Protein AF-A0A7X1WEK2-F1 (afdb_monomer_lite)

Foldseek 3Di:
DDADVVKGKDKDKDKDWDLDCVVVLVVLLVPDDPVRPPDPVSVVCSVVVVVVSNQQSDPQAPDQDPDPDRGRHGDIDIDMDMDIDIDDDVPPDVVVDDRVRVSVVVVVVVCVVCVVVVHDDDDD

Structure (mmCIF, N/CA/C/O backbone):
data_AF-A0A7X1WEK2-F1
#
_entry.id   AF-A0A7X1WEK2-F1
#
loop_
_atom_site.group_PDB
_atom_site.id
_atom_site.type_symbol
_atom_site.label_atom_id
_atom_site.label_alt_id
_atom_site.label_comp_id
_atom_site.label_asym_id
_atom_site.label_entity_id
_atom_site.label_seq_id
_atom_site.pdbx_PDB_ins_code
_atom_site.Cartn_x
_atom_site.Cartn_y
_atom_site.Cartn_z
_atom_site.occupancy
_atom_site.B_iso_or_equiv
_atom_site.auth_seq_id
_atom_site.auth_comp_id
_atom_site.auth_asym_id
_atom_site.auth_atom_id
_atom_site.pdbx_PDB_model_num
ATOM 1 N N . PHE A 1 1 ? 10.589 14.048 -21.863 1.00 58.44 1 PHE A N 1
ATOM 2 C CA . PHE A 1 1 ? 10.679 12.628 -21.475 1.00 58.44 1 PHE A CA 1
ATOM 3 C C . PHE A 1 1 ? 11.108 11.906 -22.732 1.00 58.44 1 PHE A C 1
ATOM 5 O O . PHE A 1 1 ? 10.508 12.181 -23.760 1.00 58.44 1 PHE A O 1
ATOM 12 N N . ASP A 1 2 ? 12.174 11.111 -22.675 1.00 57.75 2 ASP A N 1
ATOM 13 C CA . ASP A 1 2 ? 12.677 10.414 -23.862 1.00 57.75 2 ASP A CA 1
ATOM 14 C C . ASP A 1 2 ? 12.084 9.008 -23.852 1.00 57.75 2 ASP A C 1
ATOM 16 O O . ASP A 1 2 ? 12.453 8.187 -23.008 1.00 57.75 2 ASP A O 1
ATOM 20 N N . GLU A 1 3 ? 11.140 8.758 -24.750 1.00 57.56 3 GLU A N 1
ATOM 21 C CA . GLU A 1 3 ? 10.551 7.438 -24.948 1.00 57.56 3 GLU A CA 1
ATOM 22 C C . GLU A 1 3 ? 11.585 6.536 -25.647 1.00 57.56 3 GLU A C 1
ATOM 24 O O . GLU A 1 3 ? 12.303 6.965 -26.553 1.00 57.56 3 GLU A O 1
ATOM 29 N N . LEU A 1 4 ? 11.780 5.327 -25.119 1.00 65.75 4 LEU A N 1
ATOM 30 C CA . LEU A 1 4 ? 12.801 4.381 -25.570 1.00 65.75 4 LEU A CA 1
ATOM 31 C C . LEU A 1 4 ? 12.104 3.119 -26.070 1.00 65.75 4 LEU A C 1
ATOM 33 O O . LEU A 1 4 ? 11.890 2.199 -25.282 1.00 65.75 4 LEU A O 1
ATOM 37 N N . ASP A 1 5 ? 11.784 3.088 -27.360 1.00 67.50 5 ASP A N 1
ATOM 38 C CA . ASP A 1 5 ? 10.946 2.045 -27.969 1.00 67.50 5 ASP A CA 1
ATOM 39 C C . ASP A 1 5 ? 11.536 0.630 -27.827 1.00 67.50 5 ASP A C 1
ATOM 41 O O . ASP A 1 5 ? 10.821 -0.311 -27.490 1.00 67.50 5 ASP A O 1
ATOM 45 N N . ASP A 1 6 ? 12.858 0.475 -27.963 1.00 77.00 6 ASP A N 1
ATOM 46 C CA . ASP A 1 6 ? 13.506 -0.850 -27.939 1.00 77.00 6 ASP A CA 1
ATOM 47 C C . ASP A 1 6 ? 13.820 -1.381 -26.529 1.00 77.00 6 ASP A C 1
ATOM 49 O O . ASP A 1 6 ? 14.132 -2.560 -26.335 1.00 77.00 6 ASP A O 1
ATOM 53 N N . SER A 1 7 ? 13.846 -0.514 -25.516 1.00 81.94 7 SER A N 1
ATOM 54 C CA . SER A 1 7 ? 14.207 -0.885 -24.138 1.00 81.94 7 SER A CA 1
ATOM 55 C C . SER A 1 7 ? 13.609 0.107 -23.143 1.00 81.94 7 SER A C 1
ATOM 57 O O . SER A 1 7 ? 14.363 0.875 -22.524 1.00 81.94 7 SER A O 1
ATOM 59 N N . PRO A 1 8 ? 12.274 0.115 -22.985 1.00 87.50 8 PRO A N 1
ATOM 60 C CA . PRO A 1 8 ? 11.600 1.035 -22.087 1.00 87.50 8 PRO A CA 1
ATOM 61 C C . PRO A 1 8 ? 11.863 0.678 -20.622 1.00 87.50 8 PRO A C 1
ATOM 63 O O . PRO A 1 8 ? 12.286 -0.430 -20.275 1.00 87.50 8 PRO A O 1
ATOM 66 N N . TRP A 1 9 ? 11.586 1.635 -19.741 1.00 90.44 9 TRP A N 1
ATOM 67 C CA . TRP A 1 9 ? 11.422 1.335 -18.323 1.00 90.44 9 TRP A CA 1
ATOM 68 C C . TRP A 1 9 ? 10.131 0.550 -18.121 1.00 90.44 9 TRP A C 1
ATOM 70 O O . TRP A 1 9 ? 9.066 0.977 -18.561 1.00 90.44 9 TRP A O 1
ATOM 80 N N . VAL A 1 10 ? 10.228 -0.578 -17.427 1.00 92.62 10 VAL A N 1
ATOM 81 C CA . VAL A 1 10 ? 9.088 -1.411 -17.060 1.00 92.62 10 VAL A CA 1
ATOM 82 C C . VAL A 1 10 ? 8.810 -1.238 -15.575 1.00 92.62 10 VAL A C 1
ATOM 84 O O . VAL A 1 10 ? 9.708 -1.350 -14.737 1.00 92.62 10 VAL A O 1
ATOM 87 N N . MET A 1 11 ? 7.544 -0.980 -15.260 1.00 94.25 11 MET A N 1
ATOM 88 C CA . MET A 1 11 ? 7.008 -0.987 -13.906 1.00 94.25 11 MET A CA 1
ATOM 89 C C . MET A 1 11 ? 6.037 -2.157 -13.776 1.00 94.25 11 MET A C 1
ATOM 91 O O . MET A 1 11 ? 4.990 -2.167 -14.420 1.00 94.25 11 MET A O 1
ATOM 95 N N . GLN A 1 12 ? 6.362 -3.123 -12.921 1.00 96.31 12 GLN A N 1
ATOM 96 C CA . GLN A 1 12 ? 5.495 -4.261 -12.636 1.00 96.31 12 GLN A CA 1
ATOM 97 C C . GLN A 1 12 ? 4.936 -4.172 -11.217 1.00 96.31 12 GLN A C 1
ATOM 99 O O . GLN A 1 12 ? 5.679 -3.947 -10.261 1.00 96.31 12 GLN A O 1
ATOM 104 N N . LEU A 1 13 ? 3.623 -4.364 -11.085 1.00 96.25 13 LEU A N 1
ATOM 105 C CA . LEU A 1 13 ? 2.902 -4.304 -9.817 1.00 96.25 13 LEU A CA 1
ATOM 106 C C . LEU A 1 13 ? 2.438 -5.698 -9.397 1.00 96.25 13 LEU A C 1
ATOM 108 O O . LEU A 1 13 ? 1.851 -6.433 -10.186 1.00 96.25 13 LEU A O 1
ATOM 112 N N . TYR A 1 14 ? 2.642 -6.015 -8.124 1.00 96.44 14 TYR A N 1
ATOM 113 C CA . TYR A 1 14 ? 2.126 -7.211 -7.473 1.00 96.44 14 TYR A CA 1
ATOM 114 C C . TYR A 1 14 ? 1.231 -6.784 -6.317 1.00 96.44 14 TYR A C 1
ATOM 116 O O . TYR A 1 14 ? 1.702 -6.153 -5.371 1.00 96.44 14 TYR A O 1
ATOM 124 N N . ALA A 1 15 ? -0.052 -7.125 -6.390 1.00 95.94 15 ALA A N 1
ATOM 125 C CA . ALA A 1 15 ? -1.017 -6.878 -5.329 1.00 95.94 15 ALA A CA 1
ATOM 126 C C . ALA A 1 15 ? -1.284 -8.180 -4.572 1.00 95.94 15 ALA A C 1
ATOM 128 O O . ALA A 1 15 ? -1.757 -9.154 -5.151 1.00 95.94 15 ALA A O 1
ATOM 129 N N . GLN A 1 16 ? -0.981 -8.189 -3.279 1.00 94.31 16 GLN A N 1
ATOM 130 C CA . GLN A 1 16 ? -1.171 -9.343 -2.409 1.00 94.31 16 GLN A CA 1
ATOM 131 C C . GLN A 1 16 ? -1.959 -8.929 -1.174 1.00 94.31 16 GLN A C 1
ATOM 133 O O . GLN A 1 16 ? -1.640 -7.919 -0.551 1.00 94.31 16 GLN A O 1
ATOM 138 N N . ASP A 1 17 ? -2.952 -9.725 -0.794 1.00 92.44 17 ASP A N 1
ATOM 139 C CA . ASP A 1 17 ? -3.610 -9.555 0.496 1.00 92.44 17 ASP A CA 1
ATOM 140 C C . ASP A 1 17 ? -2.817 -10.246 1.597 1.00 92.44 17 ASP A C 1
ATOM 142 O O . ASP A 1 17 ? -2.461 -11.421 1.496 1.00 92.44 17 ASP A O 1
ATOM 146 N N . GLU A 1 18 ? -2.550 -9.499 2.661 1.00 92.88 18 GLU A N 1
ATOM 147 C CA . GLU A 1 18 ? -1.853 -9.958 3.851 1.00 92.88 18 GLU A CA 1
ATOM 148 C C . GLU A 1 18 ? -2.820 -9.923 5.044 1.00 92.88 18 GLU A C 1
ATOM 150 O O . GLU A 1 18 ? -3.593 -8.981 5.232 1.00 92.88 18 GLU A O 1
ATOM 155 N N . THR A 1 19 ? -2.774 -10.971 5.865 1.00 93.00 19 THR A N 1
ATOM 156 C CA . THR A 1 19 ? -3.490 -11.056 7.151 1.00 93.00 19 THR A CA 1
ATOM 157 C C . THR A 1 19 ? -2.608 -10.637 8.331 1.00 93.00 19 THR A C 1
ATOM 159 O O . THR A 1 19 ? -3.043 -10.718 9.479 1.00 93.00 19 THR A O 1
ATOM 162 N N . ASP A 1 20 ? -1.359 -10.232 8.074 1.00 91.88 20 ASP A N 1
ATOM 163 C CA . ASP A 1 20 ? -0.456 -9.722 9.104 1.00 91.88 20 ASP A CA 1
ATOM 164 C C . ASP A 1 20 ? -0.727 -8.240 9.378 1.00 91.88 20 ASP A C 1
ATOM 166 O O . ASP A 1 20 ? -0.479 -7.360 8.552 1.00 91.88 20 ASP A O 1
ATOM 170 N N . TRP A 1 21 ? -1.210 -7.969 10.585 1.00 94.62 21 TRP A N 1
ATOM 171 C CA . TRP A 1 21 ? -1.523 -6.627 11.058 1.00 94.62 21 TRP A CA 1
ATOM 172 C C . TRP A 1 21 ? -0.392 -5.992 11.872 1.00 94.62 21 TRP A C 1
ATOM 174 O O . TRP A 1 21 ? -0.535 -4.847 12.305 1.00 94.62 21 TRP A O 1
ATOM 184 N N . ASN A 1 22 ? 0.739 -6.676 12.078 1.00 93.06 22 ASN A N 1
ATOM 185 C CA . ASN A 1 22 ? 1.860 -6.142 12.856 1.00 93.06 22 ASN A CA 1
ATOM 186 C C . ASN A 1 22 ? 2.377 -4.789 12.335 1.00 93.06 22 ASN A C 1
ATOM 188 O O . ASN A 1 22 ? 2.556 -3.888 13.159 1.00 93.06 22 ASN A O 1
ATOM 192 N N . PRO A 1 23 ? 2.549 -4.565 11.012 1.00 91.69 23 PRO A N 1
ATOM 193 C CA . PRO A 1 23 ? 2.976 -3.259 10.508 1.00 91.69 23 PRO A CA 1
ATOM 194 C C . PRO A 1 23 ? 1.977 -2.143 10.834 1.00 91.69 23 PRO A C 1
ATOM 196 O O . PRO A 1 23 ? 2.368 -1.036 11.204 1.00 91.69 23 PRO A O 1
ATOM 199 N N . TYR A 1 24 ? 0.678 -2.441 10.739 1.00 93.00 24 TYR A N 1
ATOM 200 C CA . TYR A 1 24 ? -0.375 -1.494 11.091 1.00 93.00 24 TYR A CA 1
ATOM 201 C C . TYR A 1 24 ? -0.367 -1.191 12.595 1.00 93.00 24 TYR A C 1
ATOM 203 O O . TYR A 1 24 ? -0.387 -0.027 12.986 1.00 93.00 24 TYR A O 1
ATOM 211 N N . LEU A 1 25 ? -0.274 -2.217 13.446 1.00 95.12 25 LEU A N 1
ATOM 212 C CA . LEU A 1 25 ? -0.228 -2.048 14.900 1.00 95.12 25 LEU A CA 1
ATOM 213 C C . LEU A 1 25 ? 1.014 -1.269 15.352 1.00 95.12 25 LEU A C 1
ATOM 215 O O . LEU A 1 25 ? 0.919 -0.468 16.280 1.00 95.12 25 LEU A O 1
ATOM 219 N N . ALA A 1 26 ? 2.157 -1.449 14.686 1.00 95.19 26 ALA A N 1
ATOM 220 C CA . ALA A 1 26 ? 3.345 -0.632 14.916 1.00 95.19 26 ALA A CA 1
ATOM 221 C C . ALA A 1 26 ? 3.088 0.842 14.560 1.00 95.19 26 ALA A C 1
ATOM 223 O O . ALA A 1 26 ? 3.380 1.721 15.369 1.00 95.19 26 ALA A O 1
ATOM 224 N N . SER A 1 27 ? 2.462 1.110 13.407 1.00 94.19 27 SER A N 1
ATOM 225 C CA . SER A 1 27 ? 2.076 2.471 13.007 1.00 94.19 27 SER A CA 1
ATOM 226 C C . SER A 1 27 ? 1.063 3.103 13.967 1.00 94.19 27 SER A C 1
ATOM 228 O O . SER A 1 27 ? 1.117 4.307 14.210 1.00 94.19 27 SER A O 1
ATOM 230 N N . LEU A 1 28 ? 0.129 2.315 14.506 1.00 95.38 28 LEU A N 1
ATOM 231 C CA . LEU A 1 28 ? -0.852 2.782 15.482 1.00 95.38 28 LEU A CA 1
ATOM 232 C C . LEU A 1 28 ? -0.175 3.169 16.803 1.00 95.38 28 LEU A C 1
ATOM 234 O O . LEU A 1 28 ? -0.496 4.204 17.379 1.00 95.38 28 LEU A O 1
ATOM 238 N N . ARG A 1 29 ? 0.807 2.379 17.258 1.00 96.19 29 ARG A N 1
ATOM 239 C CA . ARG A 1 29 ? 1.620 2.709 18.439 1.00 96.19 29 ARG A CA 1
ATOM 240 C C . ARG A 1 29 ? 2.429 3.985 18.229 1.00 96.19 29 ARG A C 1
ATOM 242 O O . ARG A 1 29 ? 2.418 4.846 19.101 1.00 96.19 29 ARG A O 1
ATOM 249 N N . SER A 1 30 ? 3.081 4.137 17.074 1.00 96.12 30 SER A N 1
ATOM 250 C CA . SER A 1 30 ? 3.876 5.335 16.767 1.00 96.12 30 SER A CA 1
ATOM 251 C C . SER A 1 30 ? 3.032 6.596 16.576 1.00 96.12 30 SER A C 1
ATOM 253 O O . SER A 1 30 ? 3.558 7.699 16.662 1.00 96.12 30 SER A O 1
ATOM 255 N N . TYR A 1 31 ? 1.734 6.450 16.298 1.00 95.94 31 TYR A N 1
ATOM 256 C CA . TYR A 1 31 ? 0.807 7.575 16.170 1.00 95.94 31 TYR A CA 1
ATOM 257 C C . TYR A 1 31 ? 0.443 8.210 17.523 1.00 95.94 31 TYR A C 1
ATOM 259 O O . TYR A 1 31 ? -0.015 9.354 17.566 1.00 95.94 31 TYR A O 1
ATOM 267 N N . LEU A 1 32 ? 0.641 7.496 18.638 1.00 96.75 32 LEU A N 1
ATOM 268 C CA . LEU A 1 32 ? 0.315 8.019 19.960 1.00 96.75 32 LEU A CA 1
ATOM 269 C C . LEU A 1 32 ? 1.157 9.254 20.292 1.00 96.75 32 LEU A C 1
ATOM 271 O O . LEU A 1 32 ? 2.383 9.192 20.395 1.00 96.75 32 LEU A O 1
ATOM 275 N N . GLN A 1 33 ? 0.465 10.363 20.544 1.00 97.25 33 GLN A N 1
ATOM 276 C CA . GLN A 1 33 ? 1.066 11.591 21.054 1.00 97.25 33 GLN A CA 1
ATOM 277 C C . GLN A 1 33 ? 1.718 11.339 22.423 1.00 97.25 33 GLN A C 1
ATOM 279 O O . GLN A 1 33 ? 1.128 10.605 23.220 1.00 97.25 33 GLN A O 1
ATOM 284 N N . PRO A 1 34 ? 2.850 11.989 22.759 1.00 96.88 34 PRO A N 1
ATOM 285 C CA . PRO A 1 34 ? 3.563 11.753 24.019 1.00 96.88 34 PRO A CA 1
ATOM 286 C C . PRO A 1 34 ? 2.665 11.805 25.263 1.00 96.88 34 PRO A C 1
ATOM 288 O O . PRO A 1 34 ? 2.717 10.915 26.103 1.00 96.88 34 PRO A O 1
ATOM 291 N N . ARG A 1 35 ? 1.741 12.775 25.328 1.00 96.75 35 ARG A N 1
ATOM 292 C CA . ARG A 1 35 ? 0.781 12.936 26.441 1.00 96.75 35 ARG A CA 1
ATOM 293 C C . ARG A 1 35 ? -0.214 11.780 26.625 1.00 96.75 35 ARG A C 1
ATOM 295 O O . ARG A 1 35 ? -0.880 11.713 27.648 1.00 96.75 35 ARG A O 1
ATOM 302 N N . ALA A 1 36 ? -0.388 10.936 25.610 1.00 96.50 36 ALA A N 1
ATOM 303 C CA . ALA A 1 36 ? -1.322 9.812 25.617 1.00 96.50 36 ALA A CA 1
ATOM 304 C C . ALA A 1 36 ? -0.613 8.458 25.778 1.00 96.50 36 ALA A C 1
ATOM 306 O O . ALA A 1 36 ? -1.284 7.442 25.987 1.00 96.50 36 ALA A O 1
ATOM 307 N N . GLN A 1 37 ? 0.718 8.419 25.668 1.00 95.88 37 GLN A N 1
ATOM 308 C CA . GLN A 1 37 ? 1.506 7.199 25.842 1.00 95.88 37 GLN A CA 1
ATOM 309 C C . GLN A 1 37 ? 1.445 6.723 27.299 1.00 95.88 37 GLN A C 1
ATOM 311 O O . GLN A 1 37 ? 1.383 7.530 28.222 1.00 95.88 37 GLN A O 1
ATOM 316 N N . GLY A 1 38 ? 1.392 5.404 27.506 1.00 95.12 38 GLY A N 1
ATOM 317 C CA . GLY A 1 38 ? 1.321 4.791 28.839 1.00 95.12 38 GLY A CA 1
ATOM 318 C C . GLY A 1 38 ? 0.010 5.014 29.606 1.00 95.12 38 GLY A C 1
ATOM 319 O O . GLY A 1 38 ? -0.150 4.483 30.702 1.00 95.12 38 GLY A O 1
ATOM 320 N N . SER A 1 39 ? -0.951 5.767 29.057 1.00 97.56 39 SER A N 1
ATOM 321 C CA . SER A 1 39 ? -2.261 5.922 29.694 1.00 97.56 39 SER A CA 1
ATOM 322 C C . SER A 1 39 ? -3.038 4.602 29.691 1.00 97.56 39 SER A C 1
ATOM 324 O O . SER A 1 39 ? -2.960 3.817 28.740 1.00 97.56 39 SER A O 1
ATOM 326 N N . ALA A 1 40 ? -3.852 4.381 30.728 1.00 98.06 40 ALA A N 1
ATOM 327 C CA . ALA A 1 40 ? -4.694 3.188 30.836 1.00 98.06 40 ALA A CA 1
ATOM 328 C C . ALA A 1 40 ? -5.590 2.992 29.599 1.00 98.06 40 ALA A C 1
ATOM 330 O O . ALA A 1 40 ? -5.754 1.868 29.123 1.00 98.06 40 ALA A O 1
ATOM 331 N N . PHE A 1 41 ? -6.114 4.092 29.045 1.00 97.31 41 PHE A N 1
ATOM 332 C CA . PHE A 1 41 ? -6.907 4.072 27.820 1.00 97.31 41 PHE A CA 1
ATOM 333 C C . PHE A 1 41 ? -6.090 3.606 26.609 1.00 97.31 41 PHE A C 1
ATOM 335 O O . PHE A 1 41 ? -6.505 2.666 25.936 1.00 97.31 41 PHE A O 1
ATOM 342 N N . SER A 1 42 ? -4.930 4.216 26.340 1.00 97.69 42 SER A N 1
ATOM 343 C CA . SER A 1 42 ? -4.095 3.851 25.185 1.00 97.69 42 SER A CA 1
ATOM 344 C C . SER A 1 42 ? -3.642 2.395 25.248 1.00 97.69 42 SER A C 1
ATOM 346 O O . SER A 1 42 ? -3.726 1.675 24.254 1.00 97.69 42 SER A O 1
ATOM 348 N N . GLU A 1 43 ? -3.220 1.936 26.426 1.00 97.38 43 GLU A N 1
ATOM 349 C CA . GLU A 1 43 ? -2.807 0.550 26.635 1.00 97.38 43 GLU A CA 1
ATOM 350 C C . GLU A 1 43 ? -3.963 -0.430 26.413 1.00 97.38 43 GLU A C 1
ATOM 352 O O . GLU A 1 43 ? -3.804 -1.452 25.738 1.00 97.38 43 GLU A O 1
ATOM 357 N N . PHE A 1 44 ? -5.152 -0.120 26.939 1.00 98.06 44 PHE A N 1
ATOM 358 C CA . PHE A 1 44 ? -6.345 -0.922 26.688 1.00 98.06 44 PHE A CA 1
ATOM 359 C C . PHE A 1 44 ? -6.705 -0.949 25.201 1.00 98.06 44 PHE A C 1
ATOM 361 O O . PHE A 1 44 ? -6.886 -2.030 24.639 1.00 98.06 44 PHE A O 1
ATOM 368 N N . TYR A 1 45 ? -6.755 0.216 24.557 1.00 97.62 45 TYR A N 1
ATOM 369 C CA . TYR A 1 45 ? -7.140 0.349 23.159 1.00 97.62 45 TYR A CA 1
ATOM 370 C C . TYR A 1 45 ? -6.202 -0.438 22.239 1.00 97.62 45 TYR A C 1
ATOM 372 O O . TYR A 1 45 ? -6.669 -1.229 21.423 1.00 97.62 45 TYR A O 1
ATOM 380 N N . LEU A 1 46 ? -4.881 -0.304 22.408 1.00 97.25 46 LEU A N 1
ATOM 381 C CA . LEU A 1 46 ? -3.893 -1.042 21.614 1.00 97.25 46 LEU A CA 1
ATOM 382 C C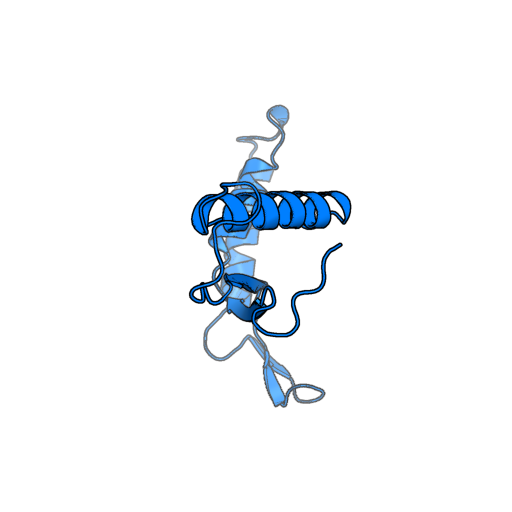 . LEU A 1 46 ? -4.050 -2.563 21.751 1.00 97.25 46 LEU A C 1
ATOM 384 O O . LEU A 1 46 ? -3.976 -3.286 20.751 1.00 97.25 46 LEU A 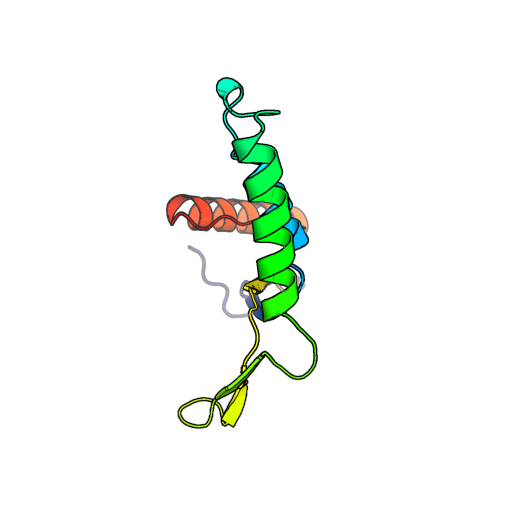O 1
ATOM 388 N N . ARG A 1 47 ? -4.279 -3.066 22.973 1.00 97.38 47 ARG A N 1
ATOM 389 C CA . ARG A 1 47 ? -4.509 -4.502 23.207 1.00 97.38 47 ARG A CA 1
ATOM 390 C C . ARG A 1 47 ? -5.818 -4.971 22.585 1.00 97.38 47 ARG A C 1
ATOM 392 O O . ARG A 1 47 ? -5.819 -5.975 21.870 1.00 97.38 47 ARG A O 1
ATOM 399 N N . PHE A 1 48 ? -6.908 -4.252 22.847 1.00 97.94 48 PHE A N 1
ATOM 400 C CA . PHE A 1 48 ? -8.241 -4.573 22.348 1.00 97.94 48 PHE A CA 1
ATOM 401 C C . PHE A 1 48 ? -8.271 -4.579 20.817 1.00 97.94 48 PHE A C 1
ATOM 403 O O . PHE A 1 48 ? -8.707 -5.554 20.208 1.00 97.94 48 PHE A O 1
ATOM 410 N N . PHE A 1 49 ? -7.720 -3.543 20.185 1.00 97.12 49 PHE A N 1
ATOM 411 C CA . PHE A 1 49 ? -7.702 -3.423 18.732 1.00 97.12 49 PHE A CA 1
ATOM 412 C C . PHE A 1 49 ? -6.824 -4.496 18.079 1.00 97.12 49 PHE A C 1
ATOM 414 O O . PHE A 1 49 ? -7.218 -5.112 17.091 1.00 97.12 49 PHE A O 1
ATOM 421 N N . GLY A 1 50 ? -5.666 -4.804 18.673 1.00 96.75 50 GLY A N 1
ATOM 422 C CA . GLY A 1 50 ? -4.830 -5.915 18.217 1.00 96.75 50 GLY A CA 1
ATOM 423 C C . GLY A 1 50 ? -5.527 -7.275 18.323 1.00 96.75 50 GLY A C 1
ATOM 424 O O . GLY A 1 50 ? -5.380 -8.110 17.431 1.00 96.75 50 GLY A O 1
ATOM 425 N N . HIS A 1 51 ? -6.303 -7.507 19.386 1.00 96.12 51 HIS A N 1
ATOM 426 C CA . HIS A 1 51 ? -7.140 -8.702 19.504 1.00 96.12 51 HIS A CA 1
ATOM 427 C C . HIS A 1 51 ? -8.219 -8.741 18.413 1.00 96.12 51 HIS A C 1
ATOM 429 O O . HIS A 1 51 ? -8.348 -9.758 17.732 1.00 96.12 51 HIS A O 1
ATOM 435 N N . HIS A 1 52 ? -8.925 -7.630 18.193 1.00 96.00 52 HIS A N 1
ATOM 436 C CA . HIS A 1 52 ? -9.955 -7.515 17.162 1.00 96.00 52 HIS A CA 1
ATOM 437 C C . HIS A 1 52 ? -9.415 -7.827 15.757 1.00 96.00 52 HIS A C 1
ATOM 439 O O . HIS A 1 52 ? -9.969 -8.684 15.070 1.00 96.00 52 HIS A O 1
ATOM 445 N N . LEU A 1 53 ? -8.294 -7.214 15.354 1.00 95.88 53 LEU A N 1
ATOM 446 C CA . LEU A 1 53 ? -7.687 -7.448 14.036 1.00 95.88 53 LEU A CA 1
ATOM 447 C C . LEU A 1 53 ? -7.285 -8.915 13.821 1.00 95.88 53 LEU A C 1
ATOM 449 O O . LEU A 1 53 ? -7.487 -9.461 12.738 1.00 95.88 53 LEU A O 1
ATOM 453 N N . ARG A 1 54 ? -6.768 -9.586 14.858 1.00 93.25 54 ARG A N 1
ATOM 454 C CA . ARG A 1 54 ? -6.470 -11.026 14.789 1.00 93.25 54 ARG A CA 1
ATOM 455 C C . ARG A 1 54 ? -7.731 -11.876 14.666 1.00 93.25 54 ARG A C 1
ATOM 457 O O . ARG A 1 54 ? -7.725 -12.846 13.914 1.00 93.25 54 ARG A O 1
ATOM 464 N N . ALA A 1 55 ? -8.799 -11.519 15.377 1.00 93.62 55 ALA A N 1
ATOM 465 C CA . ALA A 1 55 ? -10.058 -12.256 15.337 1.00 93.62 55 ALA A CA 1
ATOM 466 C C . ALA A 1 55 ? -10.696 -12.223 13.938 1.00 93.62 55 ALA A C 1
ATOM 468 O O . ALA A 1 55 ? -11.129 -13.259 13.438 1.00 93.62 55 ALA A O 1
ATOM 469 N N . VAL A 1 56 ? -10.688 -11.063 13.272 1.00 94.88 56 VAL A N 1
ATOM 470 C CA . VAL A 1 56 ? -11.265 -10.922 11.921 1.00 94.88 56 VAL A CA 1
ATOM 471 C C . VAL A 1 56 ? -10.381 -11.509 10.814 1.00 94.88 56 VAL A C 1
ATOM 473 O O . VAL A 1 56 ? -10.871 -11.748 9.714 1.00 94.88 56 VAL A O 1
ATOM 476 N N . ALA A 1 57 ? -9.096 -11.764 11.082 1.00 94.25 57 ALA A N 1
ATOM 477 C CA . ALA A 1 57 ? -8.124 -12.296 10.119 1.00 94.25 57 ALA A CA 1
ATOM 478 C C . ALA A 1 57 ? -7.926 -13.825 10.201 1.00 94.25 57 ALA A C 1
ATOM 480 O O . ALA A 1 57 ? -6.984 -14.365 9.614 1.00 94.25 57 ALA A O 1
ATOM 481 N N . LYS A 1 58 ? -8.785 -14.531 10.949 1.00 90.56 58 LYS A N 1
ATOM 482 C CA . LYS A 1 58 ? -8.673 -15.973 11.204 1.00 90.56 58 LYS A CA 1
ATOM 483 C C . LYS A 1 58 ? -8.653 -16.795 9.904 1.00 90.56 58 LYS A C 1
ATOM 485 O O . LYS A 1 58 ? -9.344 -16.488 8.930 1.00 90.56 58 LYS A O 1
ATOM 490 N N . GLN A 1 59 ? -7.866 -17.874 9.899 1.00 87.94 59 GLN A N 1
ATOM 491 C CA . GLN A 1 59 ? -7.907 -18.865 8.822 1.00 87.94 59 GLN A CA 1
ATOM 492 C C . GLN A 1 59 ? -9.319 -19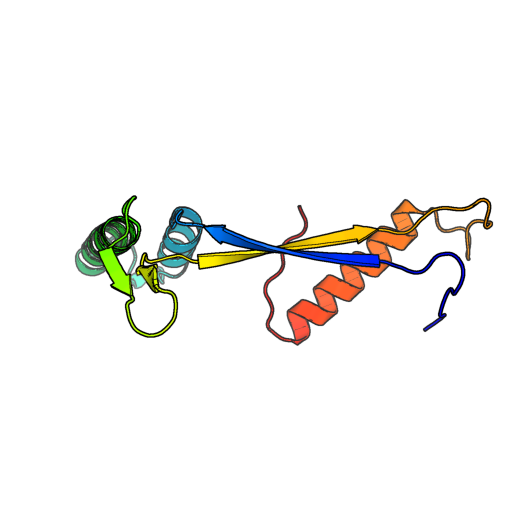.450 8.674 1.00 87.94 59 GLN A C 1
ATOM 494 O O . GLN A 1 59 ? -10.002 -19.688 9.667 1.00 87.94 59 GLN A O 1
ATOM 499 N N . GLY A 1 60 ? -9.744 -19.673 7.429 1.00 87.50 60 GLY A N 1
ATOM 500 C CA . GLY A 1 60 ? -11.098 -20.136 7.112 1.00 87.50 60 GLY A CA 1
ATOM 501 C C . GLY A 1 60 ? -12.157 -19.032 7.043 1.00 87.50 60 GLY A C 1
ATOM 502 O O . GLY A 1 60 ? -13.287 -19.332 6.685 1.00 87.50 60 GLY A O 1
ATOM 503 N N . GLY A 1 61 ? -11.798 -17.772 7.314 1.00 88.19 61 GLY A N 1
ATOM 504 C CA . GLY A 1 61 ? -12.725 -16.644 7.245 1.00 88.19 61 GLY A CA 1
ATOM 505 C C . GLY A 1 61 ? -13.538 -16.430 8.523 1.00 88.19 61 GLY A C 1
ATOM 506 O O . GLY A 1 61 ? -13.641 -17.307 9.378 1.00 88.19 61 GLY A O 1
ATOM 507 N N . LEU A 1 62 ? -14.095 -15.227 8.662 1.00 91.00 62 LEU A N 1
ATOM 508 C CA . LEU A 1 62 ? -15.053 -14.871 9.709 1.00 91.00 62 LEU A CA 1
ATOM 509 C C . LEU A 1 62 ? -16.486 -15.253 9.307 1.00 91.00 62 LEU A C 1
ATOM 511 O O . LEU A 1 62 ? -17.271 -15.666 10.153 1.00 91.00 62 LEU A O 1
ATOM 515 N N . PHE A 1 63 ? -16.817 -15.110 8.024 1.00 91.44 63 PHE A N 1
ATOM 516 C CA . PHE A 1 63 ? -18.089 -15.518 7.429 1.00 91.44 63 PHE A CA 1
ATOM 517 C C . PHE A 1 63 ? -17.900 -15.800 5.933 1.00 91.44 63 PHE A C 1
ATOM 519 O O . PHE A 1 63 ? -16.885 -15.429 5.350 1.00 91.44 63 PHE A O 1
ATOM 526 N N . GLU A 1 64 ? -18.874 -16.448 5.303 1.00 92.81 64 GLU A N 1
ATOM 527 C CA . GLU A 1 64 ? -18.904 -16.657 3.853 1.00 92.81 64 GLU A CA 1
ATOM 528 C C . GLU A 1 64 ? -19.634 -15.489 3.177 1.00 92.81 64 GLU A C 1
ATOM 530 O O . GLU A 1 64 ? -20.809 -15.243 3.458 1.00 92.81 64 GLU A O 1
ATOM 535 N N . ASP A 1 65 ? -18.960 -14.760 2.286 1.00 91.50 65 ASP A N 1
ATOM 536 C CA . ASP A 1 65 ? -19.620 -13.735 1.476 1.00 91.50 65 ASP A CA 1
ATOM 537 C C . ASP A 1 65 ? -20.313 -14.396 0.284 1.00 91.50 65 ASP A C 1
ATOM 539 O O . ASP A 1 65 ? -19.684 -14.727 -0.717 1.00 91.50 65 ASP A O 1
ATOM 543 N N . ARG A 1 66 ? -21.628 -14.583 0.389 1.00 92.00 66 ARG A N 1
ATOM 544 C CA . ARG A 1 66 ? -22.433 -15.271 -0.632 1.00 92.00 66 ARG A CA 1
ATOM 545 C C . ARG A 1 66 ? -22.847 -14.386 -1.803 1.00 92.00 66 ARG A C 1
ATOM 547 O O . ARG A 1 66 ? -23.331 -14.911 -2.805 1.00 92.00 66 ARG A O 1
ATOM 554 N N . THR A 1 67 ? -22.680 -13.072 -1.683 1.00 90.19 67 THR A N 1
ATOM 555 C CA . THR A 1 67 ? -23.239 -12.113 -2.640 1.00 90.19 67 THR A CA 1
ATOM 556 C C . THR A 1 67 ? -22.214 -11.717 -3.688 1.00 90.19 67 THR A C 1
ATOM 558 O O . THR A 1 67 ? -22.535 -11.718 -4.874 1.00 90.19 67 THR A O 1
ATOM 561 N N . VAL A 1 68 ? -20.989 -11.385 -3.271 1.00 91.31 68 VAL A N 1
ATOM 562 C CA . VAL A 1 68 ? -19.995 -10.789 -4.174 1.00 91.31 68 VAL A CA 1
ATOM 563 C C . VAL A 1 68 ? -18.892 -11.780 -4.516 1.00 91.31 68 VAL A C 1
ATOM 565 O O . VAL A 1 68 ? -18.675 -12.082 -5.686 1.00 91.31 68 VAL A O 1
ATOM 568 N N . THR A 1 69 ? -18.192 -12.295 -3.507 1.00 86.62 69 THR A N 1
ATOM 569 C CA . THR A 1 69 ? -16.967 -13.077 -3.734 1.00 86.62 69 THR A CA 1
ATOM 570 C C . THR A 1 69 ? -17.187 -14.585 -3.750 1.00 86.62 69 THR A C 1
ATOM 572 O O . THR A 1 69 ? -16.410 -15.286 -4.392 1.00 86.62 69 THR A O 1
ATOM 575 N N . LYS A 1 70 ? -18.228 -15.096 -3.073 1.00 90.94 70 LYS A N 1
ATOM 576 C CA . LYS A 1 70 ? -18.442 -16.536 -2.813 1.00 90.94 70 LYS A CA 1
ATOM 577 C C . LYS A 1 70 ? -17.228 -17.201 -2.158 1.00 90.94 70 LYS A C 1
ATOM 579 O O . LYS A 1 70 ? -16.945 -18.374 -2.391 1.00 90.94 70 LYS A O 1
ATOM 584 N N . LEU A 1 71 ? -16.491 -16.432 -1.359 1.00 89.19 71 LEU A N 1
ATOM 585 C CA . LEU A 1 71 ? -15.300 -16.872 -0.646 1.00 89.19 71 LEU A CA 1
ATOM 586 C C . LEU A 1 71 ? -15.442 -16.574 0.850 1.00 89.19 71 LEU A C 1
ATOM 588 O O . LEU A 1 71 ? -16.202 -15.679 1.242 1.00 89.19 71 LEU A O 1
ATOM 592 N N . PRO A 1 72 ? -14.690 -17.283 1.709 1.00 92.19 72 PRO A N 1
ATOM 593 C CA . PRO A 1 72 ? -14.592 -16.916 3.109 1.00 92.19 72 PRO A CA 1
ATOM 594 C C . PRO A 1 72 ? -13.988 -15.517 3.254 1.00 92.19 72 PRO A C 1
ATOM 596 O O . PRO A 1 72 ? -12.826 -15.275 2.913 1.00 92.19 72 PRO A O 1
ATOM 599 N N . TRP A 1 73 ? -14.780 -14.588 3.775 1.00 93.25 73 TRP A N 1
ATOM 600 C CA . TRP A 1 73 ? -14.345 -13.235 4.060 1.00 93.25 73 TRP A CA 1
ATOM 601 C C . TRP A 1 73 ? -13.441 -13.227 5.287 1.00 93.25 73 TRP A C 1
ATOM 603 O O . TRP A 1 73 ? -13.729 -13.864 6.299 1.00 93.25 73 TRP A O 1
ATOM 613 N N . ARG A 1 74 ? -12.359 -12.457 5.228 1.00 93.94 74 ARG A N 1
ATOM 614 C CA . ARG A 1 74 ? -11.482 -12.183 6.369 1.00 93.94 74 ARG A CA 1
ATOM 615 C C . ARG A 1 74 ? -10.914 -10.776 6.256 1.00 93.94 74 ARG A C 1
ATOM 617 O O . ARG A 1 74 ? -10.649 -10.297 5.151 1.00 93.94 74 ARG A O 1
ATOM 624 N N . GLY A 1 75 ? -10.673 -10.153 7.405 1.00 94.38 75 GLY A N 1
ATOM 625 C CA . GLY A 1 75 ? -9.974 -8.880 7.502 1.00 94.38 75 GLY A CA 1
ATOM 626 C C . GLY A 1 75 ? -8.549 -9.020 6.978 1.00 94.38 75 GLY A C 1
ATOM 627 O O . GLY A 1 75 ? -7.735 -9.749 7.548 1.00 94.38 75 GLY A O 1
ATOM 628 N N . GLN A 1 76 ? -8.256 -8.313 5.891 1.00 94.12 76 GLN A N 1
ATOM 629 C CA . GLN A 1 76 ? -6.964 -8.306 5.211 1.00 94.12 76 GLN A CA 1
ATOM 630 C C . GLN A 1 76 ? -6.576 -6.882 4.838 1.00 94.12 76 GLN A C 1
ATOM 632 O O . GLN A 1 76 ? -7.435 -6.013 4.682 1.00 94.12 76 GLN A O 1
ATOM 637 N N . THR A 1 77 ? -5.280 -6.665 4.646 1.00 92.94 77 THR A N 1
ATOM 638 C CA . THR A 1 77 ? -4.751 -5.450 4.034 1.00 92.94 77 THR A CA 1
ATOM 639 C C . THR A 1 77 ? -4.083 -5.784 2.711 1.00 92.94 77 THR A C 1
ATOM 641 O O . THR A 1 77 ? -3.418 -6.811 2.583 1.00 92.94 77 THR A O 1
ATOM 644 N N . ARG A 1 78 ? -4.242 -4.912 1.716 1.00 92.81 78 ARG A N 1
ATOM 645 C CA . ARG A 1 78 ? -3.584 -5.081 0.426 1.00 92.81 78 ARG A CA 1
ATOM 646 C C . ARG A 1 78 ? -2.189 -4.483 0.472 1.00 92.81 78 ARG A C 1
ATOM 648 O O . ARG A 1 78 ? -2.026 -3.278 0.656 1.00 92.81 78 ARG A O 1
ATOM 655 N N . ARG A 1 79 ? -1.182 -5.312 0.224 1.00 92.75 79 ARG A N 1
ATOM 656 C CA . ARG A 1 79 ? 0.187 -4.877 -0.012 1.00 92.75 79 ARG A CA 1
ATOM 657 C C . ARG A 1 79 ? 0.500 -4.880 -1.496 1.00 92.75 79 ARG A C 1
ATOM 659 O O . ARG A 1 79 ? 0.426 -5.911 -2.160 1.00 92.75 79 ARG A O 1
ATOM 666 N N . VAL A 1 80 ? 0.896 -3.714 -1.994 1.00 95.12 80 VAL A N 1
ATOM 667 C CA . VAL A 1 80 ? 1.372 -3.546 -3.365 1.00 95.12 80 VAL A CA 1
ATOM 668 C C . VAL A 1 80 ? 2.895 -3.494 -3.349 1.00 95.12 80 VAL A C 1
ATOM 670 O O . VAL A 1 80 ? 3.486 -2.682 -2.637 1.00 95.12 80 VAL A O 1
ATOM 673 N N . ARG A 1 81 ? 3.533 -4.378 -4.115 1.00 95.81 81 ARG A N 1
ATOM 674 C CA . ARG A 1 81 ? 4.973 -4.359 -4.388 1.00 95.81 81 ARG A CA 1
ATOM 675 C C . ARG A 1 81 ? 5.180 -3.923 -5.829 1.00 95.81 81 ARG A C 1
ATOM 677 O O . ARG A 1 81 ? 4.467 -4.375 -6.720 1.00 95.81 81 ARG A O 1
ATOM 684 N N . LEU A 1 82 ? 6.145 -3.040 -6.036 1.00 96.69 82 LEU A N 1
ATOM 685 C CA . LEU A 1 82 ? 6.457 -2.455 -7.330 1.00 96.69 82 LEU A CA 1
ATOM 686 C C . LEU A 1 82 ? 7.903 -2.798 -7.671 1.00 96.69 82 LEU A C 1
ATOM 688 O O . LEU A 1 82 ? 8.799 -2.558 -6.863 1.00 96.69 82 LEU A O 1
ATOM 692 N N . VAL A 1 83 ? 8.117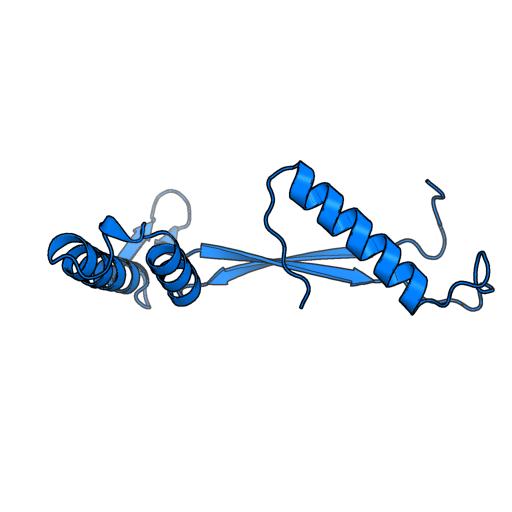 -3.358 -8.857 1.00 97.12 83 VAL A N 1
ATOM 693 C CA . VAL A 1 83 ? 9.446 -3.645 -9.402 1.00 97.12 83 VAL A CA 1
ATOM 694 C C . VAL A 1 83 ? 9.679 -2.729 -10.598 1.00 97.12 83 VAL A C 1
ATOM 696 O O . VAL A 1 83 ? 8.887 -2.738 -11.540 1.00 97.12 83 VAL A O 1
ATOM 699 N N . VAL A 1 84 ? 10.750 -1.933 -10.547 1.00 95.50 84 VAL A N 1
ATOM 700 C CA . VAL A 1 84 ? 11.214 -1.111 -11.674 1.00 95.50 84 VAL A CA 1
ATOM 701 C C . VAL A 1 84 ? 12.435 -1.775 -12.276 1.00 95.50 84 VAL A C 1
ATOM 703 O O . VAL A 1 84 ? 13.410 -2.031 -11.571 1.00 95.50 84 VAL A O 1
ATOM 706 N N . PHE A 1 85 ? 12.401 -2.026 -13.577 1.00 93.75 85 PHE A N 1
ATOM 707 C CA . PHE A 1 85 ? 13.554 -2.551 -14.291 1.00 93.75 85 PHE A CA 1
ATOM 708 C C . PHE A 1 85 ? 13.581 -2.064 -15.734 1.00 93.75 85 PHE A C 1
ATOM 710 O O . PHE A 1 85 ? 12.610 -1.531 -16.267 1.00 93.75 85 PHE A O 1
ATOM 717 N N . ARG A 1 86 ? 14.730 -2.251 -16.370 1.00 89.62 86 ARG A N 1
ATOM 718 C CA . ARG A 1 86 ? 14.946 -2.002 -17.790 1.00 89.62 86 ARG A CA 1
ATOM 719 C C . ARG A 1 86 ? 16.011 -2.968 -18.275 1.00 89.62 86 ARG A C 1
ATOM 721 O O . ARG A 1 86 ? 16.959 -3.260 -17.549 1.00 89.62 86 ARG A O 1
ATOM 728 N N . ARG A 1 87 ? 15.883 -3.443 -19.511 1.00 87.81 87 ARG A N 1
ATOM 729 C CA . ARG A 1 87 ? 16.947 -4.214 -20.153 1.00 87.81 87 ARG A CA 1
ATOM 730 C C . ARG A 1 87 ? 18.106 -3.278 -20.504 1.00 87.81 87 ARG A C 1
ATOM 732 O O . ARG A 1 87 ? 17.932 -2.337 -21.275 1.00 87.81 87 ARG A O 1
ATOM 739 N N . ALA A 1 88 ? 19.285 -3.535 -19.949 1.00 79.00 88 ALA A N 1
ATOM 740 C CA . ALA A 1 88 ? 20.515 -2.906 -20.410 1.00 79.00 88 ALA A CA 1
ATOM 741 C C . ALA A 1 88 ? 20.959 -3.627 -21.694 1.00 79.00 88 ALA A C 1
ATOM 743 O O . ALA A 1 88 ? 21.458 -4.748 -21.640 1.00 79.00 88 ALA A O 1
ATOM 744 N N . GLY A 1 89 ? 20.671 -3.046 -22.860 1.00 72.69 89 GLY A N 1
ATOM 745 C CA . GLY A 1 89 ? 21.264 -3.503 -24.121 1.00 72.69 89 GLY A CA 1
ATOM 746 C C . GLY A 1 89 ? 22.728 -3.062 -24.245 1.00 72.69 89 GLY A C 1
ATOM 747 O O . GLY A 1 89 ? 23.268 -2.429 -23.342 1.00 72.69 89 GLY A O 1
ATOM 748 N N . ASN A 1 90 ? 23.337 -3.274 -25.416 1.00 68.00 90 ASN A N 1
ATOM 749 C CA . ASN A 1 90 ? 24.650 -2.699 -25.774 1.00 68.00 90 ASN A CA 1
ATOM 750 C C . ASN A 1 90 ? 24.599 -1.175 -26.014 1.00 68.00 90 ASN A C 1
ATOM 752 O O . ASN A 1 90 ? 25.501 -0.594 -26.615 1.00 68.00 90 ASN A O 1
ATOM 756 N N . THR A 1 91 ? 23.514 -0.517 -25.607 1.00 61.59 91 THR A N 1
ATOM 757 C CA . THR A 1 91 ? 23.326 0.915 -25.792 1.00 61.59 91 THR A CA 1
AT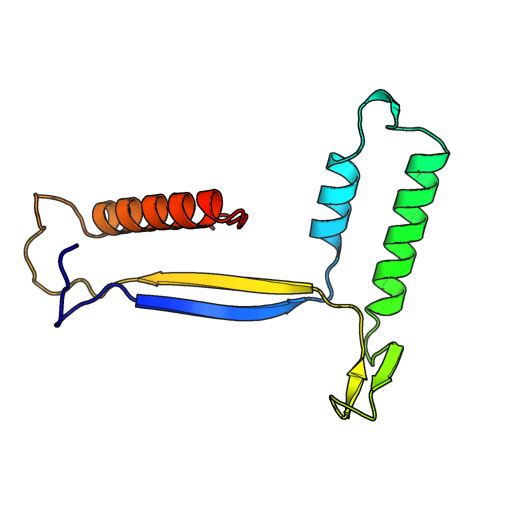OM 758 C C . THR A 1 91 ? 24.354 1.653 -24.932 1.00 61.59 91 THR A C 1
ATOM 760 O O . THR A 1 91 ? 24.396 1.415 -23.723 1.00 61.59 91 THR A O 1
ATOM 763 N N . PRO A 1 92 ? 25.175 2.546 -25.511 1.00 59.44 92 PRO A N 1
ATOM 764 C CA . PRO A 1 92 ? 26.202 3.257 -24.761 1.00 59.44 92 PRO A CA 1
ATOM 765 C C . PRO A 1 92 ? 25.586 4.018 -23.583 1.00 59.44 92 PRO A C 1
ATOM 767 O O . PRO A 1 92 ? 24.456 4.512 -23.676 1.00 59.44 92 PRO A O 1
ATOM 770 N N . ALA A 1 93 ? 26.341 4.113 -22.483 1.00 62.50 93 ALA A N 1
ATOM 771 C CA . ALA A 1 93 ? 25.970 4.865 -21.288 1.00 62.50 93 ALA A CA 1
ATOM 772 C C . ALA A 1 93 ? 25.499 6.275 -21.682 1.00 62.50 93 ALA A C 1
ATOM 774 O O . ALA A 1 93 ? 26.296 7.146 -22.046 1.00 62.50 93 ALA A O 1
ATOM 775 N N . ARG A 1 94 ? 24.182 6.513 -21.654 1.00 62.72 94 ARG A N 1
ATOM 776 C CA . ARG A 1 94 ? 23.632 7.827 -22.002 1.00 62.72 94 ARG A CA 1
ATOM 777 C C . ARG A 1 94 ? 24.079 8.822 -20.938 1.00 62.72 94 ARG A C 1
ATOM 779 O O . ARG A 1 94 ? 23.876 8.595 -19.749 1.00 62.72 94 ARG A O 1
ATOM 786 N N . ARG A 1 95 ? 24.678 9.933 -21.378 1.00 66.31 95 ARG A N 1
ATOM 787 C CA . ARG A 1 95 ? 25.231 10.985 -20.501 1.00 66.31 95 ARG A CA 1
ATOM 788 C C . ARG A 1 95 ? 26.307 10.473 -19.528 1.00 66.31 95 ARG A C 1
ATOM 790 O O . ARG A 1 95 ? 26.486 11.060 -18.468 1.00 66.31 95 ARG A O 1
ATOM 797 N N . GLY A 1 96 ? 26.981 9.367 -19.860 1.00 75.44 96 GLY A N 1
ATOM 798 C CA . GLY A 1 96 ? 27.983 8.745 -18.990 1.00 75.44 96 GLY A CA 1
ATOM 799 C C . GLY A 1 96 ? 27.413 8.088 -17.728 1.00 75.44 96 GLY A C 1
ATOM 800 O O . GLY A 1 96 ? 28.188 7.685 -16.868 1.00 75.44 96 GLY A O 1
ATOM 801 N N . GLN A 1 97 ? 26.084 7.973 -17.603 1.00 81.38 97 GLN A N 1
ATOM 802 C CA . GLN A 1 97 ? 25.461 7.322 -16.452 1.00 81.38 97 GLN A CA 1
ATOM 803 C C . GLN A 1 97 ? 25.512 5.802 -16.587 1.00 81.38 97 GLN A C 1
ATOM 805 O O . GLN A 1 97 ? 25.154 5.252 -17.634 1.00 81.38 97 GLN A O 1
ATOM 810 N N . SER A 1 98 ? 25.893 5.122 -15.506 1.00 87.62 98 SER A N 1
ATOM 811 C CA . SER A 1 98 ? 25.759 3.669 -15.418 1.00 87.62 98 SER A CA 1
ATOM 812 C C . SER A 1 98 ? 24.273 3.260 -15.382 1.00 87.62 98 SER A C 1
ATOM 814 O O . SER A 1 98 ? 23.416 4.064 -14.984 1.00 87.62 98 SER A O 1
ATOM 816 N N . PRO A 1 99 ? 23.922 2.021 -15.773 1.00 87.56 99 PRO A N 1
ATOM 817 C CA . PRO A 1 99 ? 22.551 1.516 -15.663 1.00 87.56 99 PRO A CA 1
ATOM 818 C C . PRO A 1 99 ? 21.954 1.665 -14.254 1.00 87.56 99 PRO A C 1
ATOM 820 O O . PRO A 1 99 ? 20.784 2.023 -14.109 1.00 87.56 99 PRO A O 1
ATOM 823 N N . GLU A 1 100 ? 22.762 1.461 -13.215 1.00 89.88 100 GLU A N 1
ATOM 824 C CA . GLU A 1 100 ? 22.375 1.597 -11.809 1.00 89.88 100 GLU A CA 1
ATOM 825 C C . GLU A 1 100 ? 22.076 3.054 -11.446 1.00 89.88 100 GLU A C 1
ATOM 827 O O . GLU A 1 100 ? 21.084 3.339 -10.773 1.00 89.88 100 GLU A O 1
ATOM 832 N N . GLN A 1 101 ? 22.899 3.995 -11.922 1.00 90.81 101 GLN A N 1
ATOM 833 C CA . GLN A 1 101 ? 22.659 5.426 -11.727 1.00 90.81 101 GLN A CA 1
ATOM 834 C C . GLN A 1 101 ? 21.351 5.857 -12.396 1.00 90.81 101 GLN A C 1
ATOM 836 O O . GLN A 1 101 ? 20.546 6.558 -11.782 1.00 90.81 101 GLN A O 1
ATOM 841 N N . ALA A 1 102 ? 21.100 5.390 -13.621 1.00 89.25 102 ALA A N 1
ATOM 842 C CA . ALA A 1 102 ? 19.853 5.667 -14.324 1.00 89.25 102 ALA A CA 1
ATOM 843 C C . ALA A 1 102 ? 18.631 5.082 -13.586 1.00 89.25 102 ALA A C 1
ATOM 845 O O . ALA A 1 102 ? 17.620 5.772 -13.444 1.00 89.25 102 ALA A O 1
ATOM 846 N N . LEU A 1 103 ? 18.732 3.850 -13.067 1.00 91.75 103 LEU A N 1
ATOM 847 C CA . LEU A 1 103 ? 17.685 3.226 -12.247 1.00 91.75 103 LEU A CA 1
ATOM 848 C C . LEU A 1 103 ? 17.398 4.042 -10.985 1.00 91.75 103 LEU A C 1
ATOM 850 O O . LEU A 1 103 ? 16.236 4.292 -10.677 1.00 91.75 103 LEU A O 1
ATOM 854 N N . ASN A 1 104 ? 18.437 4.487 -10.277 1.00 93.75 104 ASN A N 1
ATOM 855 C CA . ASN A 1 104 ? 18.276 5.301 -9.074 1.00 93.75 104 ASN A CA 1
ATOM 856 C C . ASN A 1 104 ? 17.535 6.605 -9.367 1.00 93.75 104 ASN A C 1
ATOM 858 O O . ASN A 1 104 ? 16.538 6.884 -8.711 1.00 93.75 104 ASN A O 1
ATOM 862 N N . VAL A 1 105 ? 17.937 7.334 -10.413 1.00 92.69 105 VAL A N 1
ATOM 863 C CA . VAL A 1 105 ? 17.268 8.582 -10.816 1.00 92.69 105 VAL A CA 1
ATOM 864 C C . VAL A 1 105 ? 15.783 8.358 -11.118 1.00 92.69 105 VAL A C 1
ATOM 866 O O . VAL A 1 105 ? 14.945 9.182 -10.749 1.00 92.69 105 VAL A O 1
ATOM 869 N N . ILE A 1 106 ? 15.432 7.258 -11.789 1.00 92.62 106 ILE A N 1
ATOM 870 C CA . ILE A 1 106 ? 14.033 6.934 -12.098 1.00 92.62 106 ILE A CA 1
ATOM 871 C C . ILE A 1 106 ? 13.257 6.535 -10.842 1.00 92.62 106 ILE A C 1
ATOM 873 O O . ILE A 1 106 ? 12.146 7.025 -10.648 1.00 92.62 106 ILE A O 1
ATOM 877 N N . CYS A 1 107 ? 13.837 5.713 -9.969 1.00 95.19 107 CYS A N 1
ATOM 878 C CA . CYS A 1 107 ? 13.229 5.347 -8.692 1.00 95.19 107 CYS A CA 1
ATOM 879 C C . CYS A 1 107 ? 12.991 6.570 -7.798 1.00 95.19 107 CYS A C 1
ATOM 881 O O . CYS A 1 107 ? 11.915 6.686 -7.220 1.00 95.19 107 CYS A O 1
ATOM 883 N N . ASP A 1 108 ? 13.936 7.507 -7.722 1.00 95.50 108 ASP A N 1
ATOM 884 C CA . ASP A 1 108 ? 13.801 8.714 -6.900 1.00 95.50 108 ASP A CA 1
ATOM 885 C C . ASP A 1 108 ? 12.694 9.629 -7.435 1.00 95.50 108 ASP A C 1
ATOM 887 O O . ASP A 1 108 ? 11.862 10.125 -6.673 1.00 95.50 108 ASP A O 1
ATOM 891 N N . ARG A 1 109 ? 12.610 9.790 -8.763 1.00 94.62 109 ARG A N 1
ATOM 892 C CA . ARG A 1 109 ? 11.504 10.515 -9.410 1.00 94.62 109 ARG A CA 1
ATOM 893 C C . ARG A 1 109 ? 10.159 9.840 -9.166 1.00 94.62 109 ARG A C 1
ATOM 895 O O . ARG A 1 109 ? 9.185 10.531 -8.877 1.00 94.62 109 ARG A O 1
ATOM 902 N N . LEU A 1 110 ? 10.103 8.512 -9.265 1.00 95.00 110 LEU A N 1
ATOM 903 C CA . LEU A 1 110 ? 8.894 7.739 -8.994 1.00 95.00 110 LEU A CA 1
ATOM 904 C C . LEU A 1 110 ? 8.451 7.909 -7.536 1.00 95.00 110 LEU A C 1
ATOM 906 O O . LEU A 1 110 ? 7.287 8.207 -7.290 1.00 95.00 110 LEU A O 1
ATOM 910 N N . LEU A 1 111 ? 9.370 7.781 -6.576 1.00 95.94 111 LEU A N 1
ATOM 911 C CA . LEU A 1 111 ? 9.083 7.989 -5.155 1.00 95.94 111 LEU A CA 1
ATOM 912 C C . LEU A 1 111 ? 8.607 9.419 -4.875 1.00 95.94 111 LEU A C 1
ATOM 914 O O . LEU A 1 111 ? 7.634 9.595 -4.145 1.00 95.94 111 LEU A O 1
ATOM 918 N N . GLY A 1 112 ? 9.230 10.426 -5.493 1.00 96.06 112 GLY A N 1
ATOM 919 C CA . GLY A 1 112 ? 8.783 11.817 -5.408 1.00 96.06 112 GLY A CA 1
ATOM 920 C C . GLY A 1 112 ? 7.371 12.016 -5.966 1.00 96.06 112 GLY A C 1
ATOM 921 O O . GLY A 1 112 ? 6.531 12.634 -5.314 1.00 96.06 112 GLY A O 1
ATOM 922 N N . GLY A 1 113 ? 7.070 11.434 -7.131 1.00 96.19 113 GLY A N 1
ATOM 923 C CA . GLY A 1 113 ? 5.735 11.472 -7.733 1.00 96.19 113 GLY A CA 1
ATOM 924 C C . GLY A 1 113 ? 4.670 10.794 -6.867 1.00 96.19 113 GLY A C 1
ATOM 925 O O . GLY A 1 113 ? 3.603 11.365 -6.644 1.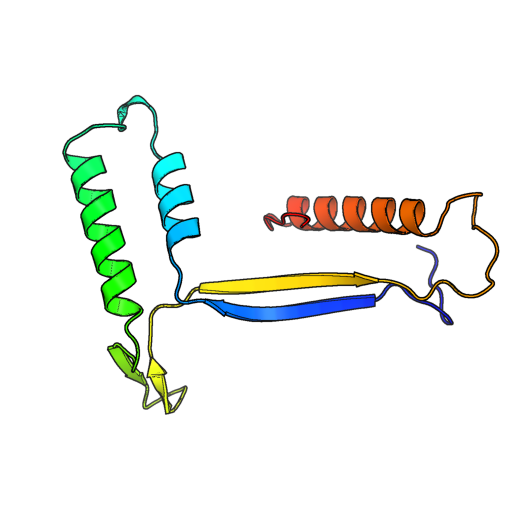00 96.19 113 GLY A O 1
ATOM 926 N N . LEU A 1 114 ? 4.979 9.617 -6.315 1.00 95.75 114 LEU A N 1
ATOM 927 C CA . LEU A 1 114 ? 4.102 8.910 -5.377 1.00 95.75 114 LEU A CA 1
ATOM 928 C C . LEU A 1 114 ? 3.864 9.738 -4.109 1.00 95.75 114 LEU A C 1
ATOM 930 O O . LEU A 1 114 ? 2.718 9.896 -3.693 1.00 95.75 114 LEU A O 1
ATOM 934 N N . SER A 1 115 ? 4.916 10.332 -3.543 1.00 96.69 115 SER A N 1
ATOM 935 C CA . SER A 1 115 ? 4.811 11.195 -2.363 1.00 96.69 115 SER A CA 1
ATOM 936 C C . SER A 1 115 ? 3.929 12.419 -2.621 1.00 96.69 115 SER A C 1
ATOM 938 O O . SER A 1 115 ? 3.075 12.736 -1.795 1.00 96.69 115 SER A O 1
ATOM 940 N N . ASN A 1 116 ? 4.076 13.076 -3.776 1.00 97.06 116 ASN A N 1
ATOM 941 C CA . ASN A 1 116 ? 3.243 14.222 -4.164 1.00 97.06 116 ASN A CA 1
ATOM 942 C C . ASN A 1 116 ? 1.762 13.846 -4.322 1.00 97.06 116 ASN A C 1
ATOM 944 O O . ASN A 1 116 ? 0.889 14.664 -4.050 1.00 97.06 116 ASN A O 1
ATOM 948 N N . ALA A 1 117 ? 1.474 12.602 -4.714 1.00 96.81 117 ALA A N 1
ATOM 949 C CA . ALA A 1 117 ? 0.121 12.052 -4.767 1.00 96.81 117 ALA A CA 1
ATOM 950 C C . ALA A 1 117 ? -0.395 11.543 -3.401 1.00 96.81 117 ALA A C 1
ATOM 952 O O . ALA A 1 117 ? -1.474 10.957 -3.331 1.00 96.81 117 ALA A O 1
ATOM 953 N N . GLY A 1 118 ? 0.364 11.718 -2.313 1.00 95.88 118 GLY A N 1
ATOM 954 C CA . GLY A 1 118 ? 0.007 11.231 -0.975 1.00 95.88 118 GLY A CA 1
ATOM 955 C C . GLY A 1 118 ? 0.210 9.723 -0.776 1.00 95.88 118 GLY A C 1
ATOM 956 O O . GLY A 1 118 ? -0.222 9.161 0.233 1.00 95.88 118 GLY A O 1
ATOM 957 N N . ILE A 1 119 ? 0.881 9.048 -1.711 1.00 94.75 119 ILE A N 1
ATOM 958 C CA . ILE A 1 119 ? 1.152 7.613 -1.649 1.00 94.75 119 ILE A CA 1
ATOM 959 C C . ILE A 1 119 ? 2.467 7.387 -0.906 1.00 94.75 119 ILE A C 1
ATOM 961 O O . ILE A 1 119 ? 3.554 7.717 -1.380 1.00 94.75 119 ILE A O 1
ATOM 965 N N . ARG A 1 120 ? 2.377 6.752 0.266 1.00 91.94 120 ARG A N 1
ATOM 966 C CA . ARG A 1 120 ? 3.556 6.318 1.022 1.00 91.94 120 ARG A CA 1
ATOM 967 C C . ARG A 1 120 ? 4.160 5.074 0.375 1.00 91.94 120 ARG A C 1
ATOM 969 O O . ARG A 1 120 ? 3.582 3.992 0.453 1.00 91.94 120 ARG A O 1
ATOM 976 N N . ALA A 1 121 ? 5.343 5.225 -0.209 1.00 94.38 121 ALA A N 1
ATOM 977 C CA . ALA A 1 121 ? 6.141 4.132 -0.748 1.00 94.38 121 ALA A CA 1
ATOM 978 C C . ALA A 1 121 ? 7.471 4.015 0.005 1.00 94.38 121 ALA A C 1
ATOM 980 O O . ALA A 1 121 ? 8.025 5.005 0.479 1.00 94.38 121 ALA A O 1
ATOM 981 N N . ARG A 1 122 ? 7.987 2.790 0.117 1.00 91.31 122 ARG A N 1
ATOM 982 C CA . ARG A 1 122 ? 9.295 2.505 0.712 1.00 91.31 122 ARG A CA 1
ATOM 983 C C . ARG A 1 122 ? 10.097 1.661 -0.265 1.00 91.31 122 ARG A C 1
ATOM 985 O O . ARG A 1 122 ? 9.614 0.616 -0.695 1.00 91.31 122 ARG A O 1
ATOM 992 N N . ARG A 1 123 ? 11.314 2.104 -0.578 1.00 91.12 123 ARG A N 1
ATOM 993 C CA . ARG A 1 123 ? 12.278 1.313 -1.346 1.00 91.12 123 ARG A CA 1
ATOM 994 C C . ARG A 1 123 ? 12.795 0.159 -0.477 1.00 91.12 123 ARG A C 1
ATOM 996 O O . ARG A 1 123 ? 13.051 0.365 0.712 1.00 91.12 123 ARG A O 1
ATOM 1003 N N . LEU A 1 124 ? 12.837 -1.043 -1.052 1.00 87.44 124 LEU A N 1
ATOM 1004 C CA . LEU A 1 124 ? 13.356 -2.257 -0.414 1.00 87.44 124 LEU A CA 1
ATOM 1005 C C . LEU A 1 124 ? 14.853 -2.404 -0.665 1.00 87.44 124 LEU A C 1
ATOM 1007 O O . LEU A 1 124 ? 15.294 -1.968 -1.753 1.00 87.44 124 LEU A O 1
#

pLDDT: mean 90.29, std 9.79, range [57.56, 98.06]

Organism: NCBI:txid1608996

Secondary structure (DSSP, 8-state):
----TTS--EEEEEEEEE---HHHHHHHHHHS-GGGTT-HHHHHHHHHHHHHHHHHT-TT-SEEETTTT-EEE---EEEEEEEEE----S---GGG--HHHHHHHHHHHHHHHHHHTT------

InterPro domains:
  IPR025955 Type-IV secretion system protein TraC/Conjugative transfer ATPase [PF11130] (4-124)

Radius of gyration: 21.58 Å; chains: 1; bounding box: 51×34×59 Å

Sequence (124 aa):
FDELDDSPWVMQLYAQDETDWNPYLASLRSYLQPRAQGSAFSEFYLRFFGHHLRAVAKQGGLFEDRTVTKLPWRGQTRRVRLVVFRRAGNTPARRGQSPEQALNVICDRLLGGLSNAGIRARRL